Protein AF-A0A1F8BG26-F1 (afdb_monomer_lite)

Sequence (107 aa):
MRKPKAPHLVTVAIFTTITTIFWIFFSLYRILATESLPKVDPKLLEPLNPELDREALNLLEERVYFEETDITKPFFVPLLPIPTGISEEPPPEETVEESTESANTPI

Secondary structure (DSSP, 8-state):
-PPPPPPHHHHHHHHHHHHHHHHHHHHHHHHHHS-------HHHHSPPP-S--HHHHHHHHTT----TTT---S---------S-S---------------------

Foldseek 3Di:
DDDDDDPPVVVVVVVVVVVVVVVVVVVVCCVVVPDDDPPPDVVVVPDPDPDDDVVVVVVVVVVDDDDPVNPPDPDPPPPDPDPPDDDDDDDDDDDDDDDDDDDDDDD

Structure (mmCIF, N/CA/C/O backbone):
data_AF-A0A1F8BG26-F1
#
_entry.id   AF-A0A1F8BG26-F1
#
loop_
_atom_site.group_PDB
_atom_site.id
_atom_site.type_symbol
_atom_site.label_atom_id
_atom_site.label_alt_id
_atom_site.label_comp_id
_atom_site.label_asym_id
_atom_site.label_entity_id
_atom_site.label_seq_id
_atom_site.pdbx_PDB_ins_code
_atom_site.Cartn_x
_atom_site.Cartn_y
_atom_site.Cartn_z
_atom_site.occupancy
_atom_site.B_iso_or_equiv
_atom_site.auth_seq_id
_atom_site.auth_comp_id
_atom_site.auth_asym_id
_atom_site.auth_atom_id
_atom_site.pdbx_PDB_model_num
ATOM 1 N N . MET A 1 1 ? 28.434 15.240 -40.513 1.00 45.69 1 MET A N 1
ATOM 2 C CA . MET A 1 1 ? 28.861 14.570 -39.262 1.00 45.69 1 MET A CA 1
ATOM 3 C C . MET A 1 1 ? 27.666 13.805 -38.697 1.00 45.69 1 MET A C 1
ATOM 5 O O . MET A 1 1 ? 26.669 14.437 -38.369 1.00 45.69 1 MET A O 1
ATOM 9 N N . ARG A 1 2 ? 27.685 12.464 -38.686 1.00 50.81 2 ARG A N 1
ATOM 10 C CA . ARG A 1 2 ? 26.569 11.642 -38.175 1.00 50.81 2 ARG A CA 1
ATOM 11 C C . ARG A 1 2 ? 26.785 11.388 -36.683 1.00 50.81 2 ARG A C 1
ATOM 13 O O . ARG A 1 2 ? 27.818 10.849 -36.307 1.00 50.81 2 ARG A O 1
ATOM 20 N N . LYS A 1 3 ? 25.840 11.819 -35.846 1.00 66.56 3 LYS A N 1
ATOM 21 C CA . LYS A 1 3 ? 25.898 11.621 -34.392 1.00 66.56 3 LYS A CA 1
ATOM 22 C C . LYS A 1 3 ? 25.610 10.144 -34.076 1.00 66.56 3 LYS A C 1
ATOM 24 O O . LYS A 1 3 ? 24.643 9.616 -34.633 1.00 66.56 3 LYS A O 1
ATOM 29 N N . PRO A 1 4 ? 26.398 9.472 -33.221 1.00 66.88 4 PRO A N 1
ATOM 30 C CA . PRO A 1 4 ? 26.097 8.108 -32.809 1.00 66.88 4 PRO A CA 1
ATOM 31 C C . PRO A 1 4 ? 24.807 8.118 -31.980 1.00 66.88 4 PRO A C 1
ATOM 33 O O . PRO A 1 4 ? 24.723 8.777 -30.945 1.00 66.88 4 PRO A O 1
ATOM 36 N N . LYS A 1 5 ? 23.770 7.430 -32.467 1.00 67.88 5 LYS A N 1
ATOM 37 C CA . LYS A 1 5 ? 22.556 7.167 -31.688 1.00 67.88 5 LYS A CA 1
ATOM 38 C C . LYS A 1 5 ? 22.953 6.265 -30.525 1.00 67.88 5 LYS A C 1
ATOM 40 O O . LYS A 1 5 ? 23.486 5.182 -30.759 1.00 67.88 5 LYS A O 1
ATOM 45 N N . ALA A 1 6 ? 22.715 6.718 -29.296 1.00 66.06 6 ALA A N 1
ATOM 46 C CA . ALA A 1 6 ? 22.851 5.858 -28.130 1.00 66.06 6 ALA A CA 1
ATOM 47 C C . ALA A 1 6 ? 21.989 4.599 -28.351 1.00 66.06 6 ALA A C 1
ATOM 49 O O . ALA A 1 6 ? 20.855 4.722 -28.831 1.00 66.06 6 ALA A O 1
ATOM 50 N N . PRO A 1 7 ? 22.516 3.394 -28.081 1.00 82.00 7 PRO A N 1
ATOM 51 C CA . PRO A 1 7 ? 21.770 2.164 -28.294 1.00 82.00 7 PRO A CA 1
ATOM 52 C C . PRO A 1 7 ? 20.509 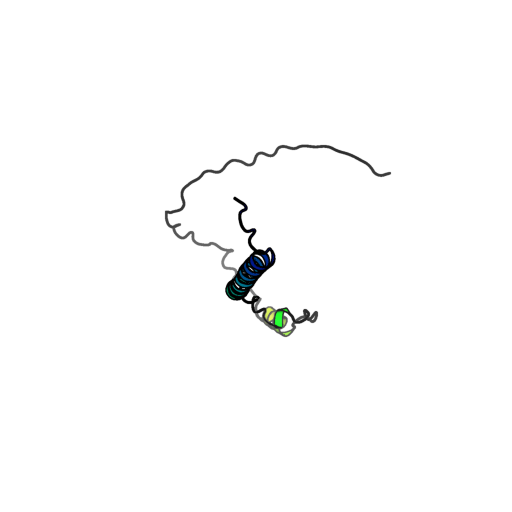2.192 -27.425 1.00 82.00 7 PRO A C 1
ATOM 54 O O . PRO A 1 7 ? 20.594 2.355 -26.211 1.00 82.00 7 PRO A O 1
ATOM 57 N N . HIS A 1 8 ? 19.342 2.021 -28.050 1.00 79.25 8 HIS A N 1
ATOM 58 C CA . HIS A 1 8 ? 18.019 2.060 -27.404 1.00 79.25 8 HIS A CA 1
ATOM 59 C C . HIS A 1 8 ? 17.905 1.099 -26.200 1.00 79.25 8 HIS A C 1
ATOM 61 O O . HIS A 1 8 ? 17.118 1.309 -25.281 1.00 79.25 8 HIS A O 1
ATOM 67 N N . LEU A 1 9 ? 18.746 0.062 -26.175 1.00 84.38 9 LEU A N 1
ATOM 68 C CA . LEU A 1 9 ? 18.899 -0.855 -25.050 1.00 84.38 9 LEU A CA 1
ATOM 69 C C . LEU A 1 9 ? 19.349 -0.140 -23.763 1.00 84.38 9 LEU A C 1
ATOM 71 O O . LEU A 1 9 ? 18.820 -0.408 -22.690 1.00 84.38 9 LEU A O 1
ATOM 75 N N . VAL A 1 10 ? 20.306 0.785 -23.863 1.00 89.81 10 VAL A N 1
ATOM 76 C CA . VAL A 1 10 ? 20.891 1.463 -22.697 1.00 89.81 10 VAL A CA 1
ATOM 77 C C . VAL A 1 10 ? 19.888 2.430 -22.078 1.00 89.81 10 VAL A C 1
ATOM 79 O O . VAL A 1 10 ? 19.763 2.484 -20.860 1.00 89.81 10 VAL A O 1
ATOM 82 N N . THR A 1 11 ? 19.103 3.134 -22.896 1.00 89.19 11 THR A N 1
ATOM 83 C CA . THR A 1 11 ? 18.030 4.005 -22.395 1.00 89.19 11 THR A CA 1
ATOM 84 C C . THR A 1 11 ? 16.949 3.216 -21.658 1.00 89.19 11 THR A C 1
ATOM 86 O O . THR A 1 11 ? 16.504 3.645 -20.597 1.00 89.19 11 THR A O 1
ATOM 89 N N . VAL A 1 12 ? 16.575 2.033 -22.162 1.00 92.19 12 VAL A N 1
ATOM 90 C CA . VAL A 1 12 ? 15.609 1.147 -21.490 1.00 92.19 12 VAL A CA 1
ATOM 91 C C . VAL A 1 12 ? 16.185 0.593 -20.186 1.00 92.19 12 VAL A C 1
ATOM 93 O O . VAL A 1 12 ? 15.489 0.583 -19.173 1.00 92.19 12 VAL A O 1
ATOM 96 N N . ALA A 1 13 ? 17.458 0.192 -20.170 1.00 92.38 13 ALA A N 1
ATOM 97 C CA . ALA A 1 13 ? 18.114 -0.316 -18.966 1.00 92.38 13 ALA A CA 1
ATOM 98 C C . ALA A 1 13 ? 18.170 0.743 -17.852 1.00 92.38 13 ALA A C 1
ATOM 100 O O . ALA A 1 13 ? 17.845 0.455 -16.699 1.00 92.38 13 ALA A O 1
ATOM 101 N N . ILE A 1 14 ? 18.509 1.988 -18.201 1.00 94.12 14 ILE A N 1
ATOM 102 C CA . ILE A 1 14 ? 18.532 3.110 -17.253 1.00 94.12 14 ILE A CA 1
ATOM 103 C C . ILE A 1 14 ? 17.125 3.392 -16.725 1.00 94.12 14 ILE A C 1
ATOM 105 O O . ILE A 1 14 ? 16.938 3.494 -15.515 1.00 94.12 14 ILE A O 1
ATOM 109 N N . PHE A 1 15 ? 16.126 3.461 -17.609 1.00 95.19 15 PHE A N 1
ATOM 110 C CA . PHE A 1 15 ? 14.743 3.712 -17.205 1.00 95.19 15 PHE A CA 1
ATOM 111 C C . PHE A 1 15 ? 14.227 2.624 -16.256 1.00 95.19 15 PHE A C 1
ATOM 113 O O . PHE A 1 15 ? 13.721 2.932 -15.182 1.00 95.19 15 PHE A O 1
ATOM 120 N N . THR A 1 16 ? 14.466 1.353 -16.590 1.00 94.94 16 THR A N 1
ATOM 121 C CA . THR A 1 16 ? 14.091 0.204 -15.749 1.00 94.94 16 THR A CA 1
ATOM 122 C C . THR A 1 16 ? 14.767 0.261 -14.379 1.00 94.94 16 THR A C 1
ATOM 124 O O . THR A 1 16 ? 14.129 -0.008 -13.361 1.00 94.94 16 THR A O 1
ATOM 127 N N . THR A 1 17 ? 16.041 0.657 -14.329 1.00 96.25 17 THR A N 1
ATOM 128 C CA . THR A 1 17 ? 16.784 0.805 -13.069 1.00 96.25 17 THR A CA 1
ATOM 129 C C . THR A 1 17 ? 16.176 1.902 -12.197 1.00 96.25 17 THR A C 1
ATOM 131 O O . THR A 1 17 ? 15.919 1.674 -11.018 1.00 96.25 17 THR A O 1
ATOM 134 N N . ILE A 1 18 ? 15.874 3.068 -12.779 1.00 96.75 18 ILE A N 1
ATOM 135 C CA . ILE A 1 18 ? 15.237 4.182 -12.063 1.00 96.75 18 ILE A CA 1
ATOM 136 C C . ILE A 1 18 ? 13.863 3.761 -11.534 1.00 96.75 18 ILE A C 1
ATOM 138 O O . ILE A 1 18 ? 13.573 3.971 -10.358 1.00 96.75 18 ILE A O 1
ATOM 142 N N . THR A 1 19 ? 13.036 3.118 -12.364 1.00 96.69 19 THR A N 1
ATOM 143 C CA . THR A 1 19 ? 11.717 2.620 -11.951 1.00 96.69 19 THR A CA 1
ATOM 144 C C . THR A 1 19 ? 11.825 1.608 -10.813 1.00 96.69 19 THR A C 1
ATOM 146 O O . THR A 1 19 ? 11.066 1.694 -9.852 1.00 96.69 19 THR A O 1
ATOM 149 N N . THR A 1 20 ? 12.793 0.691 -10.885 1.00 97.19 20 THR A N 1
ATOM 150 C CA . THR A 1 20 ? 13.038 -0.308 -9.835 1.00 97.19 20 THR A CA 1
ATOM 151 C C . THR A 1 20 ? 13.394 0.373 -8.517 1.00 97.19 20 THR A C 1
ATOM 153 O O . THR A 1 20 ? 12.779 0.093 -7.494 1.00 97.19 20 THR A O 1
ATOM 156 N N . ILE A 1 21 ? 1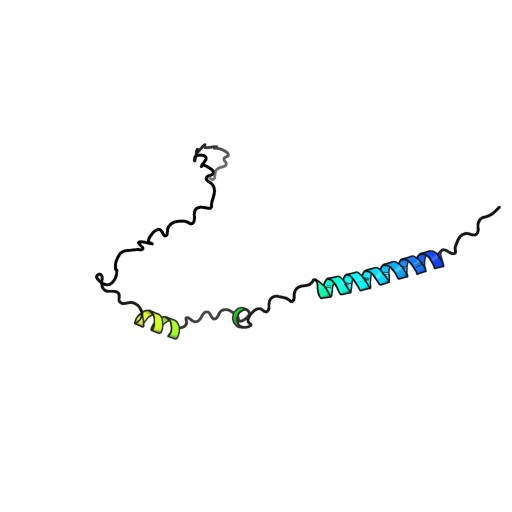4.325 1.329 -8.542 1.00 97.50 21 ILE A N 1
ATOM 157 C CA . ILE A 1 21 ? 14.726 2.092 -7.355 1.00 97.50 21 ILE A CA 1
ATOM 158 C C . ILE A 1 21 ? 13.524 2.833 -6.751 1.00 97.50 21 ILE A C 1
ATOM 160 O O . ILE A 1 21 ? 13.296 2.751 -5.545 1.00 97.50 21 ILE A O 1
ATOM 164 N N . PHE A 1 22 ? 12.713 3.499 -7.578 1.00 96.94 22 PHE A N 1
ATOM 165 C CA . PHE A 1 22 ? 11.489 4.166 -7.127 1.00 96.94 22 PHE A CA 1
ATOM 166 C C . PHE A 1 22 ? 10.501 3.200 -6.471 1.00 96.94 22 PHE A C 1
ATOM 168 O O . PHE A 1 22 ? 9.926 3.531 -5.439 1.00 96.94 22 PHE A O 1
ATOM 175 N N . TRP A 1 23 ? 10.331 2.000 -7.025 1.00 96.81 23 TRP A N 1
ATOM 176 C CA . TRP A 1 23 ? 9.495 0.958 -6.430 1.00 96.81 23 TRP A CA 1
ATOM 177 C C . TRP A 1 23 ? 9.995 0.518 -5.055 1.00 96.81 23 TRP A C 1
ATOM 179 O O . TRP A 1 23 ? 9.188 0.376 -4.136 1.00 96.81 23 TRP A O 1
ATOM 189 N N . ILE A 1 24 ? 11.312 0.348 -4.888 1.00 96.56 24 ILE A N 1
ATOM 190 C CA . ILE A 1 24 ? 11.908 0.043 -3.581 1.00 96.56 24 ILE A CA 1
ATOM 191 C C . ILE A 1 24 ? 11.575 1.155 -2.583 1.00 96.56 24 ILE A C 1
ATOM 193 O O . ILE A 1 24 ? 11.042 0.868 -1.513 1.00 96.56 24 ILE A O 1
ATOM 197 N N . PHE A 1 25 ? 11.840 2.418 -2.928 1.00 96.50 25 PHE A N 1
ATOM 198 C CA . PHE A 1 25 ? 11.575 3.540 -2.025 1.00 96.50 25 PHE A CA 1
ATOM 199 C C . PHE A 1 25 ? 10.091 3.690 -1.704 1.00 96.50 25 PHE A C 1
ATOM 201 O O . PHE A 1 25 ? 9.743 3.909 -0.549 1.00 96.50 25 PHE A O 1
ATOM 208 N N . PHE A 1 26 ? 9.216 3.528 -2.696 1.00 94.88 26 PHE A N 1
ATOM 209 C CA . PHE A 1 26 ? 7.771 3.569 -2.499 1.00 94.88 26 PHE A CA 1
ATOM 210 C C . PHE A 1 26 ? 7.298 2.457 -1.561 1.00 94.88 26 PHE A C 1
ATOM 212 O O . PHE A 1 26 ? 6.492 2.706 -0.669 1.00 94.88 26 PHE A O 1
ATOM 219 N N . SER A 1 27 ? 7.830 1.243 -1.717 1.00 91.81 27 SER A N 1
ATOM 220 C CA . SER A 1 27 ? 7.518 0.115 -0.840 1.00 91.81 27 SER A CA 1
ATOM 221 C C . SER A 1 27 ? 7.987 0.370 0.592 1.00 91.81 27 SER A C 1
ATOM 223 O O . SER A 1 27 ? 7.209 0.216 1.529 1.00 91.81 27 SER A O 1
ATOM 225 N N . LEU A 1 28 ? 9.224 0.845 0.769 1.00 93.62 28 LEU A N 1
ATOM 226 C CA . LEU A 1 28 ? 9.756 1.211 2.083 1.00 93.62 28 LEU A CA 1
ATOM 227 C C . LEU A 1 28 ? 8.926 2.319 2.731 1.00 93.62 28 LEU A C 1
ATOM 229 O O . LEU A 1 28 ? 8.503 2.172 3.873 1.00 93.62 28 LEU A O 1
ATOM 233 N N . TYR A 1 29 ? 8.633 3.392 1.993 1.00 94.31 29 TYR A N 1
ATOM 234 C CA . TYR A 1 29 ? 7.779 4.472 2.477 1.00 94.31 29 TYR A CA 1
ATOM 235 C C . TYR A 1 29 ? 6.406 3.945 2.883 1.00 94.31 29 TYR A C 1
ATOM 237 O O . TYR A 1 29 ? 5.937 4.256 3.969 1.00 94.31 29 TYR A O 1
ATOM 245 N N . ARG A 1 30 ? 5.789 3.086 2.066 1.00 89.00 30 ARG A N 1
ATOM 246 C CA . ARG A 1 30 ? 4.506 2.465 2.392 1.00 89.00 30 ARG A CA 1
ATOM 247 C C . ARG A 1 30 ? 4.597 1.651 3.683 1.00 89.00 30 ARG A C 1
ATOM 249 O O . ARG A 1 30 ? 3.706 1.768 4.511 1.00 89.00 30 ARG A O 1
ATOM 256 N N . ILE A 1 31 ? 5.634 0.838 3.872 1.00 86.88 31 ILE A N 1
ATOM 257 C CA . ILE A 1 31 ? 5.795 0.015 5.082 1.00 86.88 31 ILE A CA 1
ATOM 258 C C . ILE A 1 31 ? 5.969 0.896 6.325 1.00 86.88 31 ILE A C 1
ATOM 260 O O . ILE A 1 31 ? 5.404 0.584 7.366 1.00 86.88 31 ILE A O 1
ATOM 264 N N . LEU A 1 32 ? 6.720 1.995 6.215 1.00 85.25 32 LEU A N 1
ATOM 265 C CA . LEU A 1 32 ? 6.965 2.909 7.333 1.00 85.25 32 LEU A CA 1
ATOM 266 C C . LEU A 1 32 ? 5.775 3.840 7.620 1.00 85.25 32 LEU A C 1
ATOM 268 O O . LEU A 1 32 ? 5.574 4.217 8.768 1.00 85.25 32 LEU A O 1
ATOM 272 N N . ALA A 1 33 ? 5.015 4.231 6.596 1.00 84.75 33 ALA A N 1
ATOM 273 C CA . ALA A 1 33 ? 3.909 5.184 6.700 1.00 84.75 33 ALA A CA 1
ATOM 274 C C . ALA A 1 33 ? 2.532 4.520 6.854 1.00 84.75 33 ALA A C 1
ATOM 276 O O . ALA A 1 33 ? 1.561 5.201 7.173 1.00 84.75 33 ALA A O 1
ATOM 277 N N . THR A 1 34 ? 2.416 3.210 6.616 1.00 78.94 34 THR A N 1
ATOM 278 C CA . THR A 1 34 ? 1.188 2.478 6.944 1.00 78.94 34 THR A CA 1
ATOM 279 C C . THR A 1 34 ? 1.182 2.261 8.448 1.00 78.94 34 THR A C 1
ATOM 281 O O . THR A 1 34 ? 1.898 1.396 8.953 1.00 78.94 34 THR A O 1
ATOM 284 N N . GLU A 1 35 ? 0.388 3.053 9.166 1.00 71.31 35 GLU A N 1
ATOM 285 C CA . GLU A 1 35 ? 0.122 2.793 10.576 1.00 71.31 35 GLU A CA 1
ATOM 286 C C . GLU A 1 35 ? -0.417 1.368 10.728 1.00 71.31 35 GLU A C 1
ATOM 288 O O . GLU A 1 35 ? -1.267 0.912 9.954 1.00 71.31 35 GLU A O 1
ATOM 293 N N . SER A 1 36 ? 0.138 0.634 11.695 1.00 68.69 36 SER A N 1
ATOM 294 C CA . SER A 1 36 ? -0.316 -0.714 12.020 1.00 68.69 36 SER A CA 1
ATOM 295 C C . SER A 1 36 ? -1.825 -0.680 12.220 1.00 68.69 36 SER A C 1
ATOM 297 O O . SER A 1 36 ? -2.294 0.147 13.006 1.00 68.69 36 SER A O 1
ATOM 299 N N . LEU A 1 37 ? -2.556 -1.561 11.520 1.00 70.69 37 LEU A N 1
ATOM 300 C CA . LEU A 1 37 ? -4.008 -1.689 11.664 1.00 70.69 37 LEU A CA 1
ATOM 301 C C . LEU A 1 37 ? -4.361 -1.603 13.154 1.00 70.69 37 LEU A C 1
ATOM 303 O O . LEU A 1 37 ? -3.704 -2.289 13.949 1.00 70.69 37 LEU A O 1
ATOM 307 N N . PRO A 1 38 ? -5.336 -0.756 13.537 1.00 72.81 38 PRO A N 1
ATOM 308 C CA . PRO A 1 38 ? -5.684 -0.569 14.934 1.00 72.81 38 PRO A CA 1
ATOM 309 C C . PRO A 1 38 ? -5.918 -1.947 15.536 1.00 72.81 38 PRO A C 1
ATOM 311 O O . PRO A 1 38 ? -6.669 -2.750 14.981 1.00 72.81 38 PRO A O 1
ATOM 314 N N . LYS A 1 39 ? -5.194 -2.253 16.617 1.00 73.25 39 LYS A N 1
ATOM 315 C CA . LYS A 1 39 ? -5.294 -3.533 17.315 1.00 73.25 39 LYS A CA 1
ATOM 316 C C . LYS A 1 39 ? -6.695 -3.613 17.913 1.00 73.25 39 LYS A C 1
ATOM 318 O O . LYS A 1 39 ? -6.921 -3.150 19.027 1.00 73.25 39 LYS A O 1
ATOM 323 N N . VAL A 1 40 ? -7.637 -4.132 17.131 1.00 73.94 40 VAL A N 1
ATOM 324 C CA . VAL A 1 40 ? -9.014 -4.338 17.563 1.00 73.94 40 VAL A CA 1
ATOM 325 C C . VAL A 1 40 ? -8.982 -5.433 18.621 1.00 73.94 40 VAL A C 1
ATOM 327 O O . VAL A 1 40 ? -8.375 -6.485 18.406 1.00 73.94 40 VAL A O 1
ATOM 330 N N . ASP A 1 41 ? -9.568 -5.158 19.785 1.00 72.88 41 ASP A N 1
ATOM 331 C CA . ASP A 1 41 ? -9.721 -6.164 20.830 1.00 72.88 41 ASP A CA 1
ATOM 332 C C . ASP A 1 41 ? -10.498 -7.354 20.236 1.00 72.88 41 ASP A C 1
ATOM 334 O O . ASP A 1 41 ? -11.558 -7.131 19.640 1.00 72.88 41 ASP A O 1
ATOM 338 N N . PRO A 1 42 ? -9.993 -8.599 20.336 1.00 73.62 42 PRO A N 1
ATOM 339 C CA . PRO A 1 42 ? -10.676 -9.776 19.801 1.00 73.62 42 PRO A CA 1
ATOM 340 C C . PRO A 1 42 ? -12.123 -9.901 20.292 1.00 73.62 42 PRO A C 1
ATOM 342 O O . PRO A 1 42 ? -12.956 -10.420 19.557 1.00 73.62 42 PRO A O 1
ATOM 345 N N . LYS A 1 43 ? -12.456 -9.335 21.460 1.00 68.00 43 LYS A N 1
ATOM 346 C CA . LYS A 1 43 ? -13.821 -9.293 21.995 1.00 68.00 43 LYS A CA 1
ATOM 347 C C . LYS A 1 43 ? -14.803 -8.476 21.140 1.00 68.00 43 LYS A C 1
ATOM 349 O O . LYS A 1 43 ? -16.002 -8.709 21.203 1.00 68.00 43 LYS A O 1
ATOM 354 N N . LEU A 1 44 ? -14.316 -7.527 20.333 1.00 66.19 44 LEU A N 1
ATOM 355 C CA . LEU A 1 44 ? -15.131 -6.760 19.373 1.00 66.19 44 LEU A CA 1
ATOM 356 C C . LEU A 1 44 ? -15.285 -7.469 18.019 1.00 66.19 44 LEU A C 1
ATOM 358 O O . LEU A 1 44 ? -16.099 -7.055 17.197 1.00 66.19 44 LEU A O 1
ATOM 362 N N . LEU A 1 45 ? -14.467 -8.493 17.766 1.00 73.25 45 LEU A N 1
ATOM 363 C CA . LEU A 1 45 ? -14.542 -9.338 16.572 1.00 73.25 45 LEU A CA 1
ATOM 364 C C . LEU A 1 45 ? -15.379 -10.597 16.823 1.00 73.25 45 LEU A C 1
ATOM 366 O O . LEU A 1 45 ? -15.760 -11.281 15.872 1.00 73.25 45 LEU A O 1
ATOM 370 N N . GLU A 1 46 ? -15.657 -10.908 18.090 1.00 79.25 46 GLU A N 1
ATOM 371 C CA . GLU A 1 46 ? -16.605 -11.944 18.466 1.00 79.25 46 GLU A CA 1
ATOM 372 C C . GLU A 1 46 ? -18.020 -11.526 18.038 1.00 79.25 46 GLU A C 1
ATOM 374 O O . GLU A 1 46 ? -18.414 -10.370 18.229 1.00 79.25 46 GLU A O 1
ATOM 379 N N . PRO A 1 47 ? -18.801 -12.441 17.436 1.00 78.75 47 PRO A N 1
ATOM 380 C CA . PRO A 1 47 ? -20.208 -12.189 17.168 1.00 78.7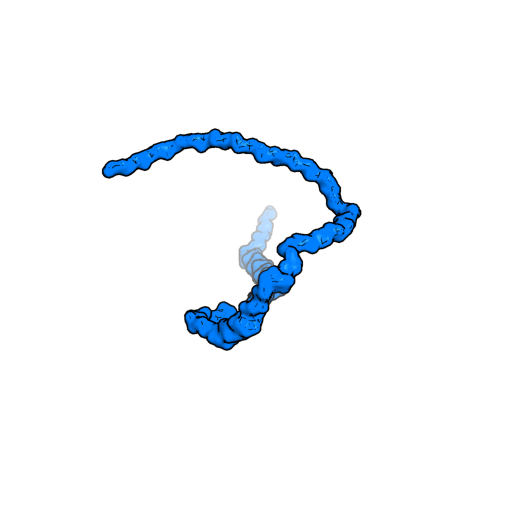5 47 PRO A CA 1
ATOM 381 C C . PRO A 1 47 ? -20.895 -11.724 18.452 1.00 78.75 47 PRO A C 1
ATOM 383 O O . PRO A 1 47 ? -20.725 -12.362 19.494 1.00 78.75 47 PRO A O 1
ATOM 386 N N . LEU A 1 48 ? -21.666 -10.631 18.383 1.00 74.06 48 LEU A N 1
ATOM 387 C CA . LEU A 1 48 ? -22.440 -10.175 19.537 1.00 74.06 48 LEU A CA 1
ATOM 388 C C . LEU A 1 48 ? -23.285 -11.340 20.052 1.00 74.06 48 LEU A C 1
ATOM 390 O O . LEU A 1 48 ? -24.100 -11.895 19.313 1.00 74.06 48 LEU A O 1
ATOM 394 N N . ASN A 1 49 ? -23.074 -11.698 21.315 1.00 76.88 49 ASN A N 1
ATOM 395 C CA . ASN A 1 49 ? -23.898 -12.680 21.988 1.00 76.88 49 ASN A CA 1
ATOM 396 C C . ASN A 1 49 ? -25.297 -12.068 22.185 1.00 76.88 49 ASN A C 1
ATOM 398 O O . ASN A 1 49 ? -25.403 -11.041 22.858 1.00 76.88 49 ASN A O 1
ATOM 402 N N . PRO A 1 50 ? -26.361 -12.640 21.597 1.00 76.75 50 PRO A N 1
ATOM 403 C CA . PRO A 1 50 ? -27.721 -12.147 21.798 1.00 76.75 50 PRO A CA 1
ATOM 404 C C . PRO A 1 50 ? -28.271 -12.486 23.193 1.00 76.75 50 PRO A C 1
ATOM 406 O O . PRO A 1 50 ? -29.364 -12.040 23.537 1.00 76.75 50 PRO A O 1
ATOM 409 N N . GLU A 1 51 ? -27.548 -13.277 23.989 1.00 82.81 51 GLU A N 1
ATOM 410 C CA . GLU A 1 51 ? -27.928 -13.582 25.362 1.00 82.81 51 GLU A CA 1
ATOM 411 C C . GLU A 1 51 ? -27.688 -12.378 26.274 1.00 82.81 51 GLU A C 1
ATOM 413 O O . GLU A 1 51 ? -26.599 -11.807 26.349 1.00 82.81 51 GLU A O 1
ATOM 418 N N . LEU A 1 52 ? -28.741 -12.012 26.994 1.00 77.12 52 LEU A N 1
ATOM 419 C CA . LEU A 1 52 ? -28.735 -10.928 27.959 1.00 77.12 52 LEU A CA 1
ATOM 420 C C . LEU A 1 52 ? -27.915 -11.326 29.194 1.00 77.12 52 LEU A C 1
ATOM 422 O O . LEU A 1 52 ? -28.231 -12.316 29.858 1.00 77.12 52 LEU A O 1
ATOM 426 N N . ASP A 1 53 ? -26.890 -10.535 29.515 1.00 81.38 53 ASP A N 1
ATOM 427 C CA . ASP A 1 53 ? -26.047 -10.738 30.695 1.00 81.38 53 ASP A CA 1
ATOM 428 C C . ASP A 1 53 ? -26.860 -10.517 31.982 1.00 81.38 53 ASP A C 1
ATOM 430 O O . ASP A 1 53 ? -27.149 -9.392 32.402 1.00 81.38 53 ASP A O 1
ATOM 434 N N . ARG A 1 54 ? -27.263 -11.633 32.596 1.00 84.62 54 ARG A N 1
ATOM 435 C CA . ARG A 1 54 ? -28.065 -11.650 33.824 1.00 84.62 54 ARG A CA 1
ATOM 436 C C . ARG A 1 54 ? -27.265 -11.218 35.049 1.00 84.62 54 ARG A C 1
ATOM 438 O O . ARG A 1 54 ? -27.867 -10.762 36.016 1.00 84.62 54 ARG A O 1
ATOM 445 N N . GLU A 1 55 ? -25.939 -11.343 35.020 1.00 82.62 55 GLU A N 1
ATOM 446 C CA . GLU A 1 55 ? -25.077 -10.915 36.122 1.00 82.62 55 GLU A CA 1
ATOM 447 C C . GLU A 1 55 ? -24.999 -9.387 36.161 1.00 82.62 55 GLU A C 1
ATOM 449 O O . GLU A 1 55 ? -25.193 -8.785 37.217 1.00 82.62 55 GLU A O 1
ATOM 454 N N . ALA A 1 56 ? -24.837 -8.749 34.998 1.00 79.25 56 ALA A N 1
ATOM 455 C CA . ALA A 1 56 ? -24.894 -7.293 34.873 1.00 79.25 56 ALA A CA 1
ATOM 456 C C . ALA A 1 56 ? -26.267 -6.715 35.273 1.00 79.25 56 ALA A C 1
ATOM 458 O O . ALA A 1 56 ? -26.334 -5.658 35.901 1.00 79.25 56 ALA A O 1
ATOM 459 N N . LEU A 1 57 ? -27.360 -7.416 34.950 1.00 79.69 57 LEU A N 1
ATOM 460 C CA . LEU A 1 57 ? -28.718 -7.038 35.361 1.00 79.69 57 LEU A CA 1
ATOM 461 C C . LEU A 1 57 ? -28.923 -7.103 36.873 1.00 79.69 57 LEU A C 1
ATOM 463 O O . LEU A 1 57 ? -29.490 -6.178 37.447 1.00 79.69 57 LEU A O 1
ATOM 467 N N . ASN A 1 58 ? -28.430 -8.161 37.513 1.00 81.00 58 ASN A N 1
ATOM 468 C CA . ASN A 1 58 ? -28.544 -8.330 38.959 1.00 81.00 58 ASN A CA 1
ATOM 469 C C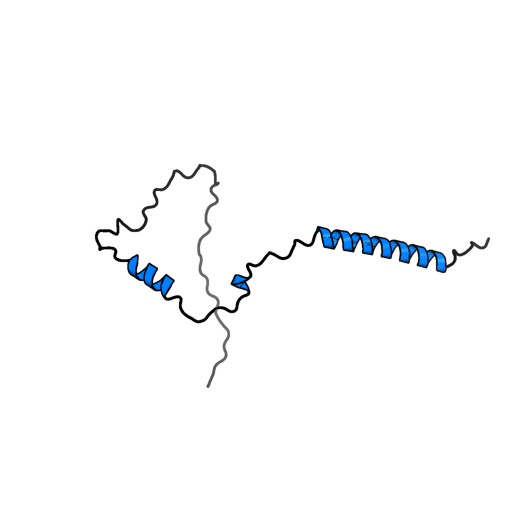 . ASN A 1 58 ? -27.778 -7.226 39.714 1.00 81.00 58 ASN A C 1
ATOM 471 O O . ASN A 1 58 ? -28.270 -6.661 40.685 1.00 81.00 58 ASN A O 1
ATOM 475 N N . LEU A 1 59 ? -26.606 -6.834 39.200 1.00 78.00 59 LEU A N 1
ATOM 476 C CA . LEU A 1 59 ? -25.838 -5.707 39.736 1.00 78.00 59 LEU A CA 1
ATOM 477 C C . LEU A 1 59 ? -26.543 -4.356 39.557 1.00 78.00 59 LEU A C 1
ATOM 479 O O . LEU A 1 59 ? -26.296 -3.440 40.337 1.00 78.00 59 LEU A O 1
ATOM 483 N N . LEU A 1 60 ? -27.389 -4.201 38.536 1.00 74.00 60 LEU A N 1
ATOM 484 C CA . LEU A 1 60 ? -28.168 -2.981 38.327 1.00 74.00 60 LEU A CA 1
ATOM 485 C C . LEU A 1 60 ? -29.406 -2.936 39.233 1.00 74.00 60 LEU A C 1
ATOM 487 O O . LEU A 1 60 ? -29.722 -1.876 39.771 1.00 74.00 60 LEU A O 1
ATOM 491 N N . GLU A 1 61 ? -30.063 -4.080 39.438 1.00 70.06 61 GLU A N 1
ATOM 492 C CA . GLU A 1 61 ? -31.189 -4.237 40.366 1.00 70.06 61 GLU A CA 1
ATOM 493 C C . GLU A 1 61 ? -30.777 -3.928 41.813 1.00 70.06 61 GLU A C 1
ATOM 495 O O . GLU A 1 61 ? -31.492 -3.233 42.531 1.00 70.06 61 GLU A O 1
ATOM 500 N N . GLU A 1 62 ? -29.574 -4.341 42.219 1.00 66.88 62 GLU A N 1
ATOM 501 C CA . GLU A 1 62 ? -29.026 -4.040 43.547 1.00 66.88 62 GLU A CA 1
ATOM 502 C C . GLU A 1 62 ? -28.676 -2.547 43.734 1.00 66.88 62 GLU A C 1
ATOM 504 O O . GLU A 1 62 ? -28.583 -2.052 44.857 1.00 66.88 62 GLU A O 1
ATOM 509 N N . ARG A 1 63 ? -28.473 -1.795 42.643 1.00 65.00 63 ARG A N 1
ATOM 510 C CA . ARG A 1 63 ? -27.884 -0.445 42.674 1.00 65.00 63 ARG A CA 1
ATOM 511 C C . ARG A 1 63 ? -28.875 0.713 42.615 1.00 65.00 63 ARG A C 1
ATOM 513 O O . ARG A 1 63 ? -28.419 1.854 42.681 1.00 65.00 63 ARG A O 1
ATOM 520 N N . VAL A 1 64 ? -30.183 0.478 42.489 1.00 67.19 64 VAL A N 1
ATOM 521 C CA . VAL A 1 64 ? -31.148 1.575 42.294 1.00 67.19 64 VAL A CA 1
ATOM 522 C C . VAL A 1 64 ? -32.405 1.400 43.146 1.00 67.19 64 VAL A C 1
ATOM 524 O O . VAL A 1 64 ? -33.459 0.998 42.666 1.00 67.19 64 VAL A O 1
ATOM 527 N N . TYR A 1 65 ? -32.299 1.815 44.406 1.00 64.75 65 TYR A N 1
ATOM 528 C CA . TYR A 1 65 ? -33.416 2.390 45.153 1.00 64.75 65 TYR A CA 1
ATOM 529 C C . TYR A 1 65 ? -32.952 3.754 45.661 1.00 64.75 65 TYR A C 1
ATOM 531 O O . TYR A 1 65 ? -32.126 3.832 46.564 1.00 64.75 65 TYR A O 1
ATOM 539 N N . PHE A 1 66 ? -33.432 4.823 45.027 1.00 69.38 66 PHE A N 1
ATOM 540 C CA . PHE A 1 66 ? -33.272 6.185 45.529 1.00 69.38 66 PHE A CA 1
ATOM 541 C C . PHE A 1 66 ? -34.605 6.582 46.146 1.00 69.38 66 PHE A C 1
ATOM 543 O O . PHE A 1 66 ? -35.615 6.609 45.438 1.00 69.38 66 PHE A O 1
ATOM 550 N N . GLU A 1 67 ? -34.632 6.861 47.448 1.00 70.00 67 GLU A N 1
ATOM 551 C CA . GLU A 1 67 ? -35.814 7.482 48.035 1.00 70.00 67 GLU A CA 1
ATOM 552 C C . GLU A 1 67 ? -35.945 8.905 47.477 1.00 70.00 67 GLU A C 1
ATOM 554 O O . GLU A 1 67 ? -34.966 9.559 47.115 1.00 70.00 67 GLU A O 1
ATOM 559 N N . GLU A 1 68 ? -37.168 9.412 47.377 1.00 64.0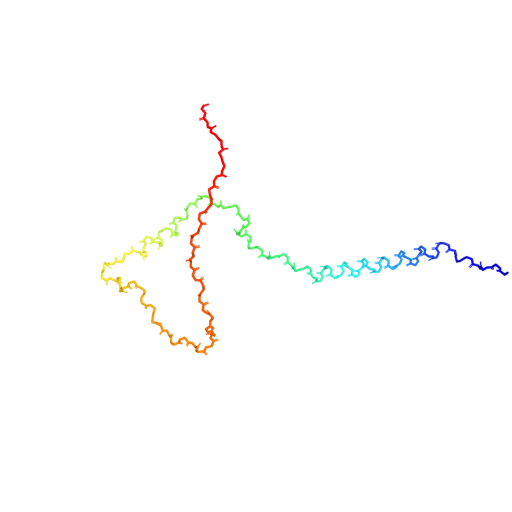6 68 GLU A N 1
ATOM 560 C CA . GLU A 1 68 ? -37.470 10.749 46.845 1.00 64.06 68 GLU A CA 1
ATOM 561 C C . GLU A 1 68 ? -36.788 11.896 47.626 1.00 64.06 68 GLU A C 1
ATOM 563 O O . GLU A 1 68 ? -36.699 13.026 47.144 1.00 64.06 68 GLU A O 1
ATOM 568 N N . THR A 1 69 ? -36.215 11.585 48.792 1.00 62.84 69 THR A N 1
ATOM 569 C CA . THR A 1 69 ? -35.350 12.451 49.601 1.00 62.84 69 THR A CA 1
ATOM 570 C C . THR A 1 69 ? -33.856 12.373 49.259 1.00 62.84 69 THR A C 1
ATOM 572 O O . THR A 1 69 ? -33.127 13.309 49.582 1.00 62.84 69 THR A O 1
ATOM 575 N N . ASP A 1 70 ? -33.389 11.308 48.597 1.00 60.28 70 ASP A N 1
ATOM 576 C CA . ASP A 1 70 ? -31.980 11.106 48.205 1.00 60.28 70 ASP A CA 1
ATOM 577 C C . ASP A 1 70 ? -31.607 11.853 46.918 1.00 60.28 70 ASP A C 1
ATOM 579 O O . ASP A 1 70 ? -30.431 12.078 46.618 1.00 60.28 70 ASP A O 1
ATOM 583 N N . ILE A 1 71 ? -32.609 12.312 46.166 1.00 64.06 71 ILE A N 1
ATOM 584 C CA . ILE A 1 71 ? -32.426 13.141 44.978 1.00 64.06 71 ILE A CA 1
ATOM 585 C C . ILE A 1 71 ? -32.171 14.585 45.429 1.00 64.06 71 ILE A C 1
ATOM 587 O O . ILE A 1 71 ? -33.047 15.451 45.394 1.00 64.06 71 ILE A O 1
ATOM 591 N N . THR A 1 72 ? -30.949 14.881 45.874 1.00 64.56 72 THR A N 1
ATOM 592 C CA . THR A 1 72 ? -30.536 16.265 46.153 1.00 64.56 72 THR A CA 1
ATOM 593 C C . THR A 1 72 ? -30.407 17.028 44.836 1.00 64.56 72 THR A C 1
ATOM 595 O O . THR A 1 72 ? -29.309 17.164 44.323 1.00 64.56 72 THR A O 1
ATOM 598 N N . LYS A 1 73 ? -31.543 17.530 44.328 1.00 65.06 73 LYS A N 1
ATOM 599 C CA . LYS A 1 73 ? -31.727 18.506 43.235 1.00 65.06 73 LYS A CA 1
ATOM 600 C C . LYS A 1 73 ? -31.040 18.141 41.900 1.00 65.06 73 LYS A C 1
ATOM 602 O O . LYS A 1 73 ? -29.833 17.931 41.855 1.00 65.06 73 LYS A O 1
ATOM 607 N N . PRO A 1 74 ? -31.754 18.149 40.762 1.00 59.53 74 PRO A N 1
ATOM 608 C CA . PRO A 1 74 ? -31.110 17.938 39.469 1.00 59.53 74 PRO A CA 1
ATOM 609 C C . PRO A 1 74 ? -30.028 19.005 39.255 1.00 59.53 74 PRO A C 1
ATOM 611 O O . PRO A 1 74 ? -30.327 20.195 39.262 1.00 59.53 74 PRO A O 1
ATOM 614 N N . PHE A 1 75 ? -28.774 18.561 39.134 1.00 60.06 75 PHE A N 1
ATOM 615 C CA . PHE A 1 75 ? -27.656 19.263 38.499 1.00 60.06 75 PHE A CA 1
ATOM 616 C C . PHE A 1 75 ? -27.683 20.803 38.601 1.00 60.06 75 PHE A C 1
ATOM 618 O O . PHE A 1 75 ? -27.915 21.505 37.620 1.00 60.06 75 PHE A O 1
ATOM 625 N N . PHE A 1 76 ? -27.338 21.352 39.767 1.00 56.09 76 PHE A N 1
ATOM 626 C CA . PHE A 1 76 ? -26.694 22.666 39.784 1.00 56.09 76 PHE A CA 1
ATOM 627 C C . PHE A 1 76 ? -25.193 22.442 39.632 1.00 56.09 76 PHE A C 1
ATOM 629 O O . PHE A 1 76 ? -24.496 22.157 40.603 1.00 56.09 76 PHE A O 1
ATOM 636 N N . VAL A 1 77 ? -24.693 22.548 38.400 1.00 60.47 77 VAL A N 1
ATOM 637 C CA . VAL A 1 77 ? -23.258 22.736 38.173 1.00 60.47 77 VAL A CA 1
ATOM 638 C C . VAL A 1 77 ? -22.935 24.146 38.679 1.00 60.47 77 VAL A C 1
ATOM 640 O O . VAL A 1 77 ? -23.502 25.105 38.149 1.00 60.47 77 VAL A O 1
ATOM 643 N N . PRO A 1 78 ? -22.088 24.334 39.706 1.00 58.41 78 PRO A N 1
ATOM 644 C CA . PRO A 1 78 ? -21.617 25.671 40.027 1.00 58.41 78 PRO A CA 1
ATOM 645 C C . PRO A 1 78 ? -20.836 26.180 38.812 1.00 58.41 78 PRO A C 1
ATOM 647 O O . PRO A 1 78 ? -19.885 25.526 38.382 1.00 58.41 78 PRO A O 1
ATOM 650 N N . LEU A 1 79 ? -21.243 27.319 38.239 1.00 58.12 79 LEU A N 1
ATOM 651 C CA . LEU A 1 79 ? -20.418 28.041 37.270 1.00 58.12 79 LEU A CA 1
ATOM 652 C C . LEU A 1 79 ? -19.069 28.313 37.947 1.00 58.12 79 LEU A C 1
ATOM 654 O O . LEU A 1 79 ? -18.953 29.206 38.786 1.00 58.12 79 LEU A O 1
ATOM 658 N N . LEU A 1 80 ? -18.047 27.527 37.610 1.00 65.56 80 LEU A N 1
ATOM 659 C CA . LEU A 1 80 ? -16.673 27.937 37.848 1.00 65.56 80 LEU A CA 1
ATOM 660 C C . LEU A 1 80 ? -16.460 29.249 37.079 1.00 65.56 80 LEU A C 1
ATOM 662 O O . LEU A 1 80 ? -17.038 29.403 35.997 1.00 65.56 80 LEU A O 1
ATOM 666 N N . PRO A 1 81 ? -15.664 30.198 37.600 1.00 55.81 81 PRO A N 1
ATOM 667 C CA . PRO A 1 81 ? -15.270 31.355 36.815 1.00 55.81 81 PRO A CA 1
ATOM 668 C C . PRO A 1 81 ? -14.622 30.830 35.536 1.00 55.81 81 PRO A C 1
ATOM 670 O O . PRO A 1 81 ? -13.567 30.195 35.573 1.00 55.81 81 PRO A O 1
ATOM 673 N N . ILE A 1 82 ? -15.313 31.034 34.416 1.00 61.09 82 ILE A N 1
ATOM 674 C CA . ILE A 1 82 ? -14.802 30.758 33.081 1.00 61.09 82 ILE A CA 1
ATOM 675 C C . ILE A 1 82 ? -13.456 31.487 33.014 1.00 61.09 82 ILE A C 1
ATOM 677 O O . ILE A 1 82 ? -13.431 32.693 33.279 1.00 61.09 82 ILE A O 1
ATOM 681 N N . PRO A 1 83 ? -12.330 30.801 32.745 1.00 50.00 83 PRO A N 1
ATOM 682 C CA . PRO A 1 83 ? -11.079 31.498 32.530 1.00 50.00 83 PRO A CA 1
ATOM 683 C C . PRO A 1 83 ? -11.295 32.459 31.364 1.00 50.00 83 PRO A C 1
ATOM 685 O O . PRO A 1 83 ? -11.564 32.046 30.237 1.00 50.00 83 PRO A O 1
ATOM 688 N N . THR A 1 84 ? -11.235 33.749 31.679 1.00 58.31 84 THR A N 1
ATOM 689 C CA . THR A 1 84 ? -11.178 34.868 30.745 1.00 58.31 84 THR A CA 1
ATOM 690 C C . THR A 1 84 ? -10.200 34.525 29.626 1.00 58.31 84 THR A C 1
ATOM 692 O O . THR A 1 84 ? -8.990 34.508 29.845 1.00 58.31 84 THR A O 1
ATOM 695 N N . GLY A 1 85 ? -10.717 34.179 28.448 1.00 58.25 85 GLY A N 1
ATOM 696 C CA . GLY A 1 85 ? -9.864 33.698 27.363 1.00 58.25 85 GLY A CA 1
ATOM 697 C C . GLY A 1 85 ? -10.555 33.115 26.135 1.00 58.25 85 GLY A C 1
ATOM 698 O O . GLY A 1 85 ? -9.857 32.551 25.300 1.00 58.25 85 GLY A O 1
ATOM 699 N N . ILE A 1 86 ? -11.876 33.240 25.979 1.00 50.75 86 ILE A N 1
ATOM 700 C CA . ILE A 1 86 ? -12.520 33.029 24.678 1.00 50.75 86 ILE A CA 1
ATOM 701 C C . ILE A 1 86 ? -13.296 34.296 24.348 1.00 50.75 86 ILE A C 1
ATOM 703 O O . ILE A 1 86 ? -14.210 34.698 25.063 1.00 50.75 86 ILE A O 1
ATOM 707 N N . SER A 1 87 ? -12.788 34.940 23.304 1.00 54.69 87 SER A N 1
ATOM 708 C CA . SER A 1 87 ? -13.263 36.162 22.683 1.00 54.69 87 SER A CA 1
ATOM 709 C C . SER A 1 87 ? -14.732 36.043 22.304 1.00 54.69 87 SER A C 1
ATOM 711 O O . SER A 1 87 ? -15.162 35.052 21.721 1.00 54.69 87 SER A O 1
ATOM 713 N N . GLU A 1 88 ? -15.460 37.095 22.634 1.00 57.28 88 GLU A N 1
ATOM 714 C CA . GLU A 1 88 ? -16.783 37.440 22.141 1.00 57.28 88 GLU A CA 1
ATOM 715 C C . GLU A 1 88 ? -16.766 37.445 20.600 1.00 57.28 88 GLU A C 1
ATOM 717 O O . GLU A 1 88 ? -15.982 38.179 19.998 1.00 57.28 88 GLU A O 1
ATOM 722 N N . GLU A 1 89 ? -17.610 36.634 19.961 1.00 51.59 89 GLU A N 1
ATOM 723 C CA . GLU A 1 89 ? -18.061 36.873 18.587 1.00 51.59 89 GLU A CA 1
ATOM 724 C C . GLU A 1 89 ? -19.584 36.609 18.549 1.00 51.59 89 GLU A C 1
ATOM 726 O O . GLU A 1 89 ? -20.022 35.521 18.937 1.00 51.59 89 GLU A O 1
ATOM 731 N N . PRO A 1 90 ? -20.402 37.634 18.232 1.00 57.59 90 PRO A N 1
ATOM 732 C CA . PRO A 1 90 ? -21.844 37.667 18.496 1.00 57.59 90 PRO A CA 1
ATOM 733 C C . PRO A 1 90 ? -22.684 36.781 17.555 1.00 57.59 90 PRO A C 1
ATOM 735 O O . PRO A 1 90 ? -22.241 36.435 16.460 1.00 57.59 90 PRO A O 1
ATOM 738 N N . PRO A 1 91 ? -23.924 36.438 17.960 1.00 54.47 91 PRO A N 1
ATOM 739 C CA . PRO A 1 91 ? -24.805 35.553 17.210 1.00 54.47 91 PRO A CA 1
ATOM 740 C C . PRO A 1 91 ? -25.486 36.301 16.054 1.00 54.47 91 PRO A C 1
ATOM 742 O O . PRO A 1 91 ? -25.925 37.436 16.247 1.00 54.47 91 PRO A O 1
ATOM 745 N N . PRO A 1 92 ? -25.693 35.658 14.897 1.00 50.91 92 PRO A N 1
ATOM 746 C CA . PRO A 1 92 ? -26.771 36.024 13.996 1.00 50.91 92 PRO A CA 1
ATOM 747 C C . PRO A 1 92 ? -27.903 34.990 14.089 1.00 50.91 92 PRO A C 1
ATOM 749 O O . PRO A 1 92 ? -27.765 33.845 13.668 1.00 50.91 92 PRO A O 1
ATOM 752 N N . GLU A 1 93 ? -28.977 35.440 14.741 1.00 48.00 93 GLU A N 1
ATOM 753 C CA . GLU A 1 93 ? -30.402 35.272 14.414 1.00 48.00 93 GLU A CA 1
ATOM 754 C C . GLU A 1 93 ? -30.853 34.029 13.620 1.00 48.00 93 GLU A C 1
ATOM 756 O O . GLU A 1 93 ? -30.536 33.843 12.446 1.00 48.00 93 GLU A O 1
ATOM 761 N N . GLU A 1 94 ? -31.756 33.253 14.233 1.00 53.78 94 GLU A N 1
ATOM 762 C CA . GLU A 1 94 ? -32.736 32.456 13.494 1.00 53.78 94 GLU A CA 1
ATOM 763 C C . GLU A 1 94 ? -33.643 33.397 12.678 1.00 53.78 94 GLU A C 1
ATOM 765 O O . GLU A 1 94 ? -34.287 34.291 13.225 1.00 53.78 94 GLU A O 1
ATOM 770 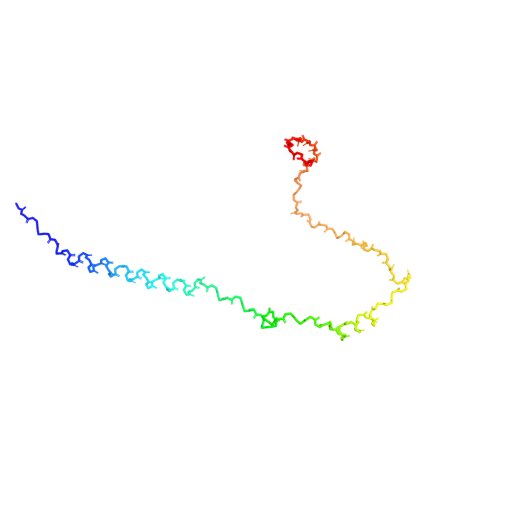N N . THR A 1 95 ? -33.740 33.184 11.366 1.00 44.12 95 THR A N 1
ATOM 771 C CA . THR A 1 95 ? -34.861 33.666 10.548 1.00 44.12 95 THR A CA 1
ATOM 772 C C . THR A 1 95 ? -35.302 32.528 9.639 1.00 44.12 95 THR A C 1
ATOM 774 O O . THR A 1 95 ? -34.552 32.040 8.796 1.00 44.12 95 THR A O 1
ATOM 777 N N . VAL A 1 96 ? -36.524 32.070 9.892 1.00 55.19 96 VAL A N 1
ATOM 778 C CA . VAL A 1 96 ? -37.259 31.057 9.138 1.00 55.19 96 VAL A CA 1
ATOM 779 C C . VAL A 1 96 ? -37.793 31.704 7.863 1.00 55.19 96 VAL A C 1
ATOM 781 O O . VAL A 1 96 ? -38.572 32.643 7.980 1.00 55.19 96 VAL A O 1
ATOM 784 N N . GLU A 1 97 ? -37.465 31.176 6.680 1.00 47.12 97 GLU A N 1
ATOM 785 C CA . GLU A 1 97 ? -38.296 31.370 5.484 1.00 47.12 97 GLU A CA 1
ATOM 786 C C . GLU A 1 97 ? -38.461 30.073 4.672 1.00 47.12 97 GLU A C 1
ATOM 788 O O . GLU A 1 97 ? -37.525 29.415 4.221 1.00 47.12 97 GLU A O 1
ATOM 793 N N . GLU A 1 98 ? -39.738 29.738 4.567 1.00 46.28 98 GLU A N 1
ATOM 794 C CA . GLU A 1 98 ? -40.475 28.800 3.737 1.00 46.28 98 GLU A CA 1
ATOM 795 C C . GLU A 1 98 ? -40.098 28.829 2.238 1.00 46.28 98 GLU A C 1
ATOM 797 O O . GLU A 1 98 ? -39.993 29.883 1.614 1.00 46.28 98 GLU A O 1
ATOM 802 N N . SER A 1 99 ? -39.977 27.651 1.615 1.00 45.41 99 SER A N 1
ATOM 803 C CA . SER A 1 99 ? -40.212 27.503 0.174 1.00 45.41 99 SER A CA 1
ATOM 804 C C . SER A 1 99 ? -40.842 26.150 -0.140 1.00 45.41 99 SER A C 1
ATOM 806 O O . SER A 1 99 ? -40.323 25.083 0.186 1.00 45.41 99 SER A O 1
ATOM 808 N N . THR A 1 100 ? -42.019 26.260 -0.734 1.00 38.84 100 THR A N 1
ATOM 809 C CA . THR A 1 100 ? -42.976 25.243 -1.144 1.00 38.84 100 THR A CA 1
ATOM 810 C C . THR A 1 100 ? -42.606 24.584 -2.482 1.00 38.84 100 THR A C 1
ATOM 812 O O . THR A 1 100 ? -41.802 25.101 -3.250 1.00 38.84 100 THR A O 1
ATOM 815 N N . GLU A 1 101 ? -43.315 23.484 -2.780 1.00 37.84 101 GLU A N 1
ATOM 816 C CA . GLU A 1 101 ? -43.769 23.092 -4.130 1.00 37.84 101 GLU A CA 1
ATOM 817 C C . GLU A 1 101 ? -42.886 22.153 -4.985 1.00 37.84 101 GLU A C 1
ATOM 819 O O . GLU A 1 101 ? -42.007 22.577 -5.726 1.00 37.84 101 GLU A O 1
ATOM 824 N N . SER A 1 102 ? -43.244 20.859 -5.023 1.00 52.31 102 SER A N 1
ATOM 825 C CA . SER A 1 102 ? -43.777 20.264 -6.263 1.00 52.31 102 SER A CA 1
ATOM 826 C C . SER A 1 102 ? -44.449 18.907 -6.023 1.00 52.31 102 SER A C 1
ATOM 828 O O . SER A 1 102 ? -43.952 18.044 -5.302 1.00 52.31 102 SER A O 1
ATOM 830 N N . ALA A 1 103 ? -45.615 18.757 -6.640 1.00 43.84 103 ALA A N 1
ATOM 831 C CA . ALA A 1 103 ? -46.569 17.669 -6.516 1.00 43.84 103 ALA A CA 1
ATOM 832 C C . ALA A 1 103 ? -46.240 16.462 -7.417 1.00 43.84 103 ALA A C 1
ATOM 834 O O . ALA A 1 103 ? -45.767 16.639 -8.537 1.00 43.84 103 ALA A O 1
ATOM 835 N N . ASN A 1 104 ? -46.615 15.246 -6.993 1.00 45.00 104 ASN A N 1
ATOM 836 C CA . ASN A 1 104 ? -47.643 14.487 -7.721 1.00 45.00 104 ASN A CA 1
ATOM 837 C C . ASN A 1 104 ? -48.204 13.278 -6.941 1.00 45.00 104 ASN A C 1
ATOM 839 O O . ASN A 1 104 ? -47.498 12.526 -6.278 1.00 45.00 104 ASN A O 1
ATOM 843 N N . THR A 1 105 ? -49.524 13.181 -7.063 1.00 51.31 105 THR A N 1
ATOM 844 C CA . THR A 1 105 ? -50.590 12.521 -6.290 1.00 51.31 105 THR A CA 1
ATOM 845 C C . THR A 1 105 ? -50.738 10.999 -6.497 1.00 51.31 105 THR A C 1
ATOM 847 O O . THR A 1 105 ? -50.417 10.515 -7.582 1.00 51.31 105 THR A O 1
ATOM 850 N N . PRO A 1 106 ? -51.341 10.254 -5.542 1.00 50.25 106 PRO A N 1
ATOM 851 C CA . PRO A 1 106 ? -51.936 8.934 -5.769 1.00 50.25 106 PRO A CA 1
ATOM 852 C C . PRO A 1 106 ? -53.476 8.998 -5.908 1.00 50.25 106 PRO A C 1
ATOM 854 O O . PRO A 1 106 ? -54.136 9.723 -5.162 1.00 50.25 106 PRO A O 1
ATOM 857 N N . ILE A 1 107 ? -54.049 8.194 -6.811 1.00 60.31 107 ILE A N 1
ATOM 858 C CA . ILE A 1 107 ? -55.388 7.589 -6.657 1.00 60.31 107 ILE A CA 1
ATOM 859 C C . ILE A 1 107 ? -55.246 6.107 -6.982 1.00 60.31 107 ILE A C 1
ATOM 861 O O . ILE A 1 107 ? -54.662 5.812 -8.050 1.00 60.31 107 ILE A O 1
#

Radius of gyration: 35.41 Å; chains: 1; bounding box: 84×51×89 Å

pLDDT: mean 70.57, std 16.2, range [37.84, 97.5]

Organism: NCBI:txid1802518